Protein AF-A0A1G2ICY7-F1 (afdb_monomer)

Radius of gyration: 29.21 Å; Cα contacts (8 Å, |Δi|>4): 28; chains: 1; bounding box: 68×28×87 Å

Solvent-accessible surface area (backbone atoms only — not comparable to full-atom values): 7671 Å² total; per-residue (Å²): 134,88,83,91,77,78,88,62,64,62,64,58,53,51,50,51,52,49,52,55,50,49,52,52,51,52,51,52,50,53,52,52,52,52,54,49,53,53,53,48,52,52,47,52,53,54,50,51,55,49,49,55,52,46,50,56,51,50,73,74,30,66,38,60,64,58,61,48,39,56,77,75,41,50,67,61,44,66,75,39,42,73,61,49,54,50,52,48,60,70,38,45,59,67,68,54,56,52,50,50,54,51,51,52,53,50,49,54,53,51,52,55,50,52,52,52,51,51,55,51,51,51,52,52,51,53,53,54,52,56,54,54,66,73,74,111

Structure (mmCIF, N/CA/C/O backbone):
data_AF-A0A1G2ICY7-F1
#
_entry.id   AF-A0A1G2ICY7-F1
#
loop_
_atom_site.group_PDB
_atom_site.id
_atom_site.type_symbol
_atom_site.label_atom_id
_atom_site.label_alt_id
_atom_site.label_comp_id
_atom_site.label_asym_id
_atom_site.label_entity_id
_atom_site.label_seq_id
_atom_site.pdbx_PDB_ins_code
_atom_site.Cartn_x
_atom_site.Cartn_y
_atom_site.Cartn_z
_atom_site.occupancy
_atom_site.B_iso_or_equiv
_atom_site.auth_seq_id
_atom_site.auth_comp_id
_atom_site.auth_asym_id
_atom_site.auth_atom_id
_atom_site.pdbx_PDB_model_num
ATOM 1 N N . MET A 1 1 ? -48.882 -17.178 51.001 1.00 40.22 1 MET A N 1
ATOM 2 C CA . MET A 1 1 ? -47.600 -17.906 51.034 1.00 40.22 1 MET A CA 1
ATOM 3 C C . MET A 1 1 ? -46.758 -17.343 49.916 1.00 40.22 1 MET A C 1
ATOM 5 O O . MET A 1 1 ? -47.029 -17.622 48.754 1.00 40.22 1 MET A O 1
ATOM 9 N N . ASP A 1 2 ? -45.852 -16.450 50.304 1.00 59.84 2 ASP A N 1
ATOM 10 C CA . ASP A 1 2 ? -44.842 -15.846 49.446 1.00 59.84 2 ASP A CA 1
ATOM 11 C C . ASP A 1 2 ? -43.977 -16.912 48.783 1.00 59.84 2 ASP A C 1
ATOM 13 O O . ASP A 1 2 ? -43.574 -17.882 49.422 1.00 59.84 2 ASP A O 1
ATOM 17 N N . ASN A 1 3 ? -43.658 -16.689 47.513 1.00 46.66 3 ASN A N 1
ATOM 18 C CA . ASN A 1 3 ? -42.459 -17.232 46.886 1.00 46.66 3 ASN A CA 1
ATOM 19 C C . ASN A 1 3 ? -41.980 -16.241 45.817 1.00 46.66 3 ASN A C 1
ATOM 21 O O . ASN A 1 3 ? -41.939 -16.529 44.621 1.00 46.66 3 ASN A O 1
ATOM 25 N N . ASP A 1 4 ? -41.638 -15.038 46.276 1.00 50.41 4 ASP A N 1
ATOM 26 C CA . ASP A 1 4 ? -40.945 -14.020 45.491 1.00 50.41 4 ASP A CA 1
ATOM 27 C C . ASP A 1 4 ? -39.427 -14.277 45.526 1.00 50.41 4 ASP A C 1
ATOM 29 O O . ASP A 1 4 ? -38.672 -13.650 46.266 1.00 50.41 4 ASP A O 1
ATOM 33 N N . TYR A 1 5 ? -38.976 -15.281 44.767 1.00 48.19 5 TYR A N 1
ATOM 34 C CA . TYR A 1 5 ? -37.550 -15.640 44.664 1.00 48.19 5 TYR A CA 1
ATOM 35 C C . TYR A 1 5 ? -36.978 -15.557 43.238 1.00 48.19 5 TYR A C 1
ATOM 37 O O . TYR A 1 5 ? -35.863 -16.020 42.998 1.00 48.19 5 TYR A O 1
ATOM 45 N N . SER A 1 6 ? -37.686 -14.981 42.259 1.00 51.34 6 SER A N 1
ATOM 46 C CA . SER A 1 6 ? -37.253 -15.075 40.847 1.00 51.34 6 SER A CA 1
ATOM 47 C C . SER A 1 6 ? -36.639 -13.809 40.235 1.00 51.34 6 SER A C 1
ATOM 49 O O . SER A 1 6 ? -35.965 -13.906 39.208 1.00 51.34 6 SER A O 1
ATOM 51 N N . LEU A 1 7 ? -36.743 -12.643 40.880 1.00 50.88 7 LEU A N 1
ATOM 52 C CA . LEU A 1 7 ? -36.129 -11.387 40.419 1.00 50.88 7 LEU A CA 1
ATOM 53 C C . LEU A 1 7 ? -34.642 -11.292 40.804 1.00 50.88 7 LEU A C 1
ATOM 55 O O . LEU A 1 7 ? -34.163 -10.304 41.354 1.00 50.88 7 LEU A O 1
ATOM 59 N N . TYR A 1 8 ? -33.866 -12.337 40.513 1.00 52.59 8 TYR A N 1
ATOM 60 C CA . TYR A 1 8 ? -32.419 -12.250 40.668 1.00 52.59 8 TYR A CA 1
ATOM 61 C C . TYR A 1 8 ? -31.841 -11.233 39.661 1.00 52.59 8 TYR A C 1
ATOM 63 O O . TYR A 1 8 ? -32.147 -11.312 38.468 1.00 52.59 8 TYR A O 1
ATOM 71 N N . PRO A 1 9 ? -30.901 -10.360 40.078 1.00 58.91 9 PRO A N 1
ATOM 72 C CA . PRO A 1 9 ? -30.219 -9.341 39.259 1.00 58.91 9 PRO A CA 1
ATOM 73 C C . PRO A 1 9 ? -29.351 -9.904 38.115 1.00 58.91 9 PRO A C 1
ATOM 75 O O . PRO A 1 9 ? -28.563 -9.179 37.503 1.00 58.91 9 PRO A O 1
ATOM 78 N N . LYS A 1 10 ? -29.488 -11.196 37.790 1.00 56.19 10 LYS A N 1
ATOM 79 C CA . LYS A 1 10 ? -28.769 -11.894 36.718 1.00 56.19 10 LYS A CA 1
ATOM 80 C C . LYS A 1 10 ? -28.887 -11.170 35.380 1.00 56.19 10 LYS A C 1
ATOM 82 O O . LYS A 1 10 ? -27.911 -11.146 34.636 1.00 56.19 10 LYS A O 1
ATOM 87 N N . ASP A 1 11 ? -30.025 -10.538 35.089 1.00 65.94 11 ASP A N 1
ATOM 88 C CA . ASP A 1 11 ? -30.204 -9.811 33.829 1.00 65.94 11 ASP A CA 1
ATOM 89 C C . ASP A 1 11 ? -29.494 -8.442 33.804 1.00 65.94 11 ASP A C 1
ATOM 91 O O . ASP A 1 11 ? -28.969 -8.032 32.766 1.00 65.94 11 ASP A O 1
ATOM 95 N N . LEU A 1 12 ? -29.369 -7.777 34.961 1.00 67.38 12 LEU A N 1
ATOM 96 C CA . LEU A 1 12 ? -28.576 -6.552 35.128 1.00 67.38 12 LEU A CA 1
ATOM 97 C C . LEU A 1 12 ? -27.083 -6.839 34.939 1.00 67.38 12 LEU A C 1
ATOM 99 O O . LEU A 1 12 ? -26.432 -6.187 34.122 1.00 67.38 12 LEU A O 1
ATOM 103 N N . PHE A 1 13 ? -26.556 -7.869 35.608 1.00 70.88 13 PHE A N 1
ATOM 104 C CA . PHE A 1 13 ? -25.165 -8.299 35.425 1.00 70.88 13 PHE A CA 1
ATOM 105 C C . PHE A 1 13 ? -24.888 -8.765 33.985 1.00 70.88 13 PHE A C 1
ATOM 107 O O . PHE A 1 13 ? -23.843 -8.435 33.424 1.00 70.88 13 PHE A O 1
ATOM 114 N N . SER A 1 14 ? -25.846 -9.445 33.339 1.00 71.31 14 SER A N 1
ATOM 115 C CA . SER A 1 14 ? -25.787 -9.816 31.913 1.00 71.31 14 SER A CA 1
ATOM 116 C C . SER A 1 14 ? -25.684 -8.592 30.993 1.00 71.31 14 SER A C 1
ATOM 118 O O . SER A 1 14 ? -24.861 -8.578 30.072 1.00 71.31 14 SER A O 1
ATOM 120 N N . ARG A 1 15 ? -26.480 -7.540 31.234 1.00 73.44 15 ARG A N 1
ATOM 121 C CA . ARG A 1 15 ? -26.431 -6.296 30.443 1.00 73.44 15 ARG A CA 1
ATOM 122 C C . ARG A 1 15 ? -25.137 -5.525 30.662 1.00 73.44 15 ARG A C 1
ATOM 124 O O . ARG A 1 15 ? -24.542 -5.071 29.685 1.00 73.44 15 ARG A O 1
ATOM 131 N N . ILE A 1 16 ? -24.693 -5.407 31.913 1.00 75.94 16 ILE A N 1
ATOM 132 C CA . ILE A 1 16 ? -23.450 -4.717 32.279 1.00 75.94 16 ILE A CA 1
ATOM 133 C C . ILE A 1 16 ? -22.252 -5.442 31.652 1.00 75.94 16 ILE A C 1
ATOM 135 O O . ILE A 1 16 ? -21.465 -4.816 30.944 1.00 75.94 16 ILE A O 1
ATOM 139 N N . GLY A 1 17 ? -22.169 -6.769 31.795 1.00 74.81 17 GLY A N 1
ATOM 140 C CA . GLY A 1 17 ? -21.114 -7.584 31.186 1.00 74.81 17 GLY A CA 1
ATOM 141 C C . GLY A 1 17 ? -21.076 -7.485 29.657 1.00 74.81 17 GLY A C 1
ATOM 142 O O . GLY A 1 17 ? -19.998 -7.372 29.076 1.00 74.81 17 GLY A O 1
ATOM 143 N N . LYS A 1 18 ? -22.240 -7.441 28.991 1.00 76.25 18 LYS A N 1
ATOM 144 C CA . LYS A 1 18 ? -22.315 -7.238 27.533 1.00 76.25 18 LYS A CA 1
ATOM 145 C C . LYS A 1 18 ? -21.857 -5.843 27.102 1.00 76.25 18 LYS A C 1
ATOM 147 O O . LYS A 1 18 ? -21.149 -5.743 26.105 1.00 76.25 18 LYS A O 1
ATOM 152 N N . ARG A 1 19 ? -22.223 -4.779 27.830 1.00 73.50 19 ARG A N 1
ATOM 153 C CA . ARG A 1 19 ? -21.735 -3.415 27.541 1.00 73.50 19 ARG A CA 1
ATOM 154 C C . ARG A 1 19 ? -20.221 -3.306 27.719 1.00 73.50 19 ARG A C 1
ATOM 156 O O . ARG A 1 19 ? -19.548 -2.830 26.813 1.00 73.50 19 ARG A O 1
ATOM 163 N N . LEU A 1 20 ? -19.684 -3.845 28.814 1.00 76.81 20 LEU A N 1
ATOM 164 C CA . LEU A 1 20 ? -18.238 -3.916 29.063 1.00 76.81 20 LEU A CA 1
ATOM 165 C C . LEU A 1 20 ? -17.495 -4.714 27.981 1.00 76.81 20 LEU A C 1
ATOM 167 O O . LEU A 1 20 ? -16.391 -4.342 27.588 1.00 76.81 20 LEU A O 1
ATOM 171 N N . GLY A 1 21 ? -18.090 -5.801 27.481 1.00 78.38 21 GLY A N 1
ATOM 172 C CA . GLY A 1 21 ? -17.545 -6.566 26.357 1.00 78.38 21 GLY A CA 1
ATOM 173 C C . GLY A 1 21 ? -17.470 -5.745 25.067 1.00 78.38 21 GLY A C 1
ATOM 174 O O . GLY A 1 21 ? -16.423 -5.714 24.423 1.00 78.38 21 GLY A O 1
ATOM 175 N N . LEU A 1 22 ? -18.543 -5.021 24.730 1.00 76.50 22 LEU A N 1
ATOM 176 C CA . LEU A 1 22 ? -18.597 -4.157 23.544 1.00 76.50 22 LEU A CA 1
ATOM 177 C C . LEU A 1 22 ? -17.609 -2.987 23.625 1.00 76.50 22 LEU A C 1
ATOM 179 O O . LEU A 1 22 ? -16.955 -2.670 22.634 1.00 76.50 22 LEU A O 1
ATOM 183 N N . GLU A 1 23 ? -17.459 -2.365 24.795 1.00 78.19 23 GLU A N 1
ATOM 184 C CA . GLU A 1 23 ? -16.483 -1.291 25.009 1.00 78.19 23 GLU A CA 1
ATOM 185 C C . GLU A 1 23 ? -15.043 -1.786 24.840 1.00 78.19 23 GLU A C 1
ATOM 187 O O . GLU A 1 23 ? -14.228 -1.117 24.198 1.00 78.19 23 GLU A O 1
ATOM 192 N N . LYS A 1 24 ? -14.734 -2.990 25.343 1.00 80.81 24 LYS A N 1
ATOM 193 C CA . LYS A 1 24 ? -13.431 -3.633 25.126 1.00 80.81 24 LYS A CA 1
ATOM 194 C C . LYS A 1 24 ? -13.182 -3.923 23.647 1.00 80.81 24 LYS A C 1
ATOM 196 O O . LYS A 1 24 ? -12.091 -3.635 23.156 1.00 80.81 24 LYS A O 1
ATOM 201 N N . GLU A 1 25 ? -14.169 -4.448 22.921 1.00 77.69 25 GLU A N 1
ATOM 202 C CA . GLU A 1 25 ? -14.027 -4.686 21.480 1.00 77.69 25 GLU A CA 1
ATOM 203 C C . GLU A 1 25 ? -13.832 -3.385 20.694 1.00 77.69 25 GLU A C 1
ATOM 205 O O . GLU A 1 25 ? -12.930 -3.308 19.860 1.00 77.69 25 GLU A O 1
ATOM 210 N N . LEU A 1 26 ? -14.598 -2.337 21.003 1.00 77.88 26 LEU A N 1
ATOM 211 C CA . LEU A 1 26 ? -14.438 -1.008 20.405 1.00 77.88 26 LEU A CA 1
ATOM 212 C C . LEU A 1 26 ? -13.051 -0.418 20.677 1.00 77.88 26 LEU A C 1
ATOM 214 O O . LEU A 1 26 ? -12.426 0.131 19.767 1.00 77.88 26 LEU A O 1
ATOM 218 N N . ALA A 1 27 ? -12.536 -0.560 21.901 1.00 82.12 27 ALA A N 1
ATOM 219 C CA . ALA A 1 27 ? -11.195 -0.107 22.254 1.00 82.12 27 ALA A CA 1
ATOM 220 C C . ALA A 1 27 ? -10.112 -0.852 21.456 1.00 82.12 27 ALA A C 1
ATOM 222 O O . ALA A 1 27 ? -9.174 -0.227 20.949 1.00 82.12 27 ALA A O 1
ATOM 223 N N . LEU A 1 28 ? -10.260 -2.170 21.281 1.00 79.81 28 LEU A N 1
ATOM 224 C CA . LEU A 1 28 ? -9.351 -2.968 20.459 1.00 79.81 28 LEU A CA 1
ATOM 225 C C . LEU A 1 28 ? -9.403 -2.551 18.988 1.00 79.81 28 LEU A C 1
ATOM 227 O O . LEU A 1 28 ? -8.345 -2.366 18.386 1.00 79.81 28 LEU A O 1
ATOM 231 N N . ILE A 1 29 ? -10.593 -2.350 18.417 1.00 79.94 29 ILE A N 1
ATOM 232 C CA . ILE A 1 29 ? -10.753 -1.884 17.030 1.00 79.94 29 ILE A CA 1
ATOM 233 C C . ILE A 1 29 ? -10.083 -0.517 16.859 1.00 79.94 29 ILE A C 1
ATOM 235 O O . ILE A 1 29 ? -9.267 -0.337 15.957 1.00 79.94 29 ILE A O 1
ATOM 239 N N . LYS A 1 30 ? -10.338 0.428 17.772 1.00 80.81 30 LYS A N 1
ATOM 240 C CA . LYS A 1 30 ? -9.750 1.775 17.732 1.00 80.81 30 LYS A CA 1
ATOM 241 C C . LYS A 1 30 ? -8.221 1.742 17.800 1.00 80.81 30 LYS A C 1
ATOM 243 O O . LYS A 1 30 ? -7.562 2.504 17.093 1.00 80.81 30 LYS A O 1
ATOM 248 N N . LYS A 1 31 ? -7.646 0.845 18.611 1.00 84.00 31 LYS A N 1
ATOM 249 C CA . LYS A 1 31 ? -6.192 0.639 18.690 1.00 84.00 31 LYS A CA 1
ATOM 250 C C . LYS A 1 31 ? -5.618 0.117 17.369 1.00 84.00 31 LYS A C 1
ATOM 252 O O . LYS A 1 31 ? -4.614 0.652 16.908 1.00 84.00 31 LYS A O 1
ATOM 257 N N . HIS A 1 32 ? -6.261 -0.876 16.753 1.00 82.12 32 HIS A N 1
ATOM 258 C CA . HIS A 1 32 ? -5.818 -1.435 15.471 1.00 82.12 32 HIS A CA 1
ATOM 259 C C . HIS A 1 32 ? -5.909 -0.405 14.342 1.00 82.12 32 HIS A C 1
ATOM 261 O O . HIS A 1 32 ? -4.959 -0.253 13.581 1.00 82.12 32 HIS A O 1
ATOM 267 N N . VAL A 1 33 ? -7.005 0.356 14.277 1.00 82.69 33 VAL A N 1
ATOM 268 C CA . VAL A 1 33 ? -7.171 1.435 13.293 1.00 82.69 33 VAL A CA 1
ATOM 269 C C . VAL A 1 33 ? -6.097 2.508 13.474 1.00 82.69 33 VAL A C 1
ATOM 271 O O . VAL A 1 33 ? -5.483 2.923 12.498 1.00 82.69 33 VAL A O 1
ATOM 274 N N . ARG A 1 34 ? -5.801 2.924 14.715 1.00 84.62 34 ARG A N 1
ATOM 275 C CA . ARG A 1 34 ? -4.738 3.908 14.976 1.00 84.62 34 ARG A CA 1
ATOM 276 C C . ARG A 1 34 ? -3.365 3.398 14.533 1.00 84.62 34 ARG A C 1
ATOM 278 O O . ARG A 1 34 ? -2.640 4.142 13.884 1.00 84.62 34 ARG A O 1
ATOM 285 N N . PHE A 1 35 ? -3.019 2.155 14.867 1.00 83.75 35 PHE A N 1
ATOM 286 C CA . PHE A 1 35 ? -1.764 1.541 14.424 1.00 83.75 35 PHE A CA 1
ATOM 287 C C . PHE A 1 35 ? -1.661 1.524 12.894 1.00 83.75 35 PHE A C 1
ATOM 289 O O . PHE A 1 35 ? -0.637 1.899 12.333 1.00 83.75 35 PHE A O 1
ATOM 296 N N . PHE A 1 36 ? -2.751 1.163 12.223 1.00 82.12 36 PHE A N 1
ATOM 297 C CA . PHE A 1 36 ? -2.801 1.110 10.771 1.00 82.12 36 PHE A CA 1
ATOM 298 C C . PHE A 1 36 ? -2.669 2.486 10.107 1.00 82.12 36 PHE A C 1
ATOM 300 O O . PHE A 1 36 ? -1.955 2.613 9.121 1.00 82.12 36 PHE A O 1
ATOM 307 N N . ILE A 1 37 ? -3.285 3.531 10.669 1.00 86.75 37 ILE A N 1
ATOM 308 C CA . ILE A 1 37 ? -3.123 4.913 10.183 1.00 86.75 37 ILE A CA 1
ATOM 309 C C . ILE A 1 37 ? -1.657 5.356 10.271 1.00 86.75 37 ILE A C 1
ATOM 311 O O . ILE A 1 37 ? -1.144 5.975 9.342 1.00 86.75 37 ILE A O 1
ATOM 315 N N . VAL A 1 38 ? -0.969 5.022 11.366 1.00 89.50 38 VAL A N 1
ATOM 316 C CA . VAL A 1 38 ? 0.464 5.318 11.511 1.00 89.50 38 VAL A CA 1
ATOM 317 C C . VAL A 1 38 ? 1.275 4.563 10.458 1.00 89.50 38 VAL A C 1
ATOM 319 O O . VAL A 1 38 ? 2.117 5.164 9.796 1.00 89.50 38 VAL A O 1
ATOM 322 N N . LEU A 1 39 ? 0.988 3.275 10.252 1.00 86.12 39 LEU A N 1
ATOM 323 C CA . LEU A 1 39 ? 1.652 2.460 9.234 1.00 86.12 39 LEU A CA 1
ATOM 324 C C . LEU A 1 39 ? 1.437 3.021 7.817 1.00 86.12 39 LEU A C 1
ATOM 326 O O . LEU A 1 39 ? 2.368 3.050 7.018 1.00 86.12 39 LEU A O 1
ATOM 330 N N . LEU A 1 40 ? 0.228 3.510 7.526 1.00 86.12 40 LEU A N 1
ATOM 331 C CA . LEU A 1 40 ? -0.117 4.150 6.259 1.00 86.12 40 LEU A CA 1
ATOM 332 C C . LEU A 1 40 ? 0.676 5.440 6.041 1.00 86.12 40 LEU A C 1
ATOM 334 O O . LEU A 1 40 ? 1.221 5.642 4.962 1.00 86.12 40 LEU A O 1
ATOM 338 N N . LEU A 1 41 ? 0.769 6.301 7.056 1.00 90.62 41 LEU A N 1
ATOM 339 C CA . LEU A 1 41 ? 1.556 7.532 6.969 1.00 90.62 41 LEU A CA 1
ATOM 340 C C . LEU A 1 41 ? 3.027 7.234 6.689 1.00 90.62 41 LEU A C 1
ATOM 342 O O . LEU A 1 41 ? 3.616 7.838 5.797 1.00 90.62 41 LEU A O 1
ATOM 346 N N . VAL A 1 42 ? 3.599 6.267 7.410 1.00 88.9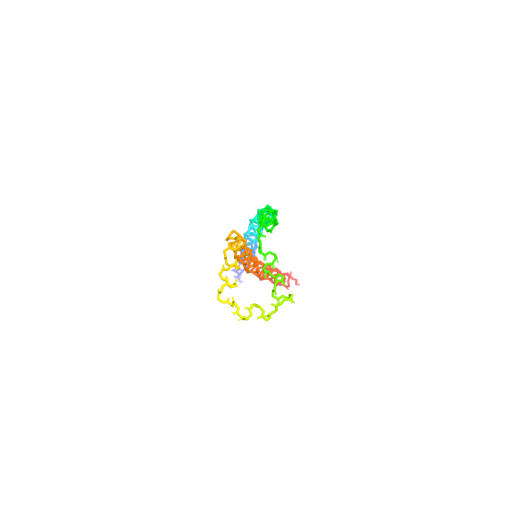4 42 VAL A N 1
ATOM 347 C CA . VAL A 1 42 ? 4.973 5.809 7.182 1.00 88.94 42 VAL A CA 1
ATOM 348 C C . VAL A 1 42 ? 5.131 5.310 5.746 1.00 88.94 42 VAL A C 1
ATOM 350 O O . VAL A 1 42 ? 6.050 5.737 5.053 1.00 88.94 42 VAL A O 1
ATOM 353 N N . PHE A 1 43 ? 4.204 4.483 5.259 1.00 86.69 43 PHE A N 1
ATOM 354 C CA . PHE A 1 43 ? 4.231 4.001 3.880 1.00 86.69 43 PHE A CA 1
ATOM 355 C C . PHE A 1 43 ? 4.167 5.137 2.853 1.00 86.69 43 PHE A C 1
ATOM 357 O O . PHE A 1 43 ? 4.957 5.138 1.917 1.00 86.69 43 PHE A O 1
ATOM 364 N N . ILE A 1 44 ? 3.286 6.125 3.028 1.00 87.81 44 ILE A N 1
ATOM 365 C CA . ILE A 1 44 ? 3.164 7.269 2.110 1.00 87.81 44 ILE A CA 1
ATOM 366 C C . ILE A 1 44 ? 4.473 8.063 2.058 1.00 87.81 44 ILE A C 1
ATOM 368 O O . ILE A 1 44 ? 4.935 8.426 0.974 1.00 87.81 44 ILE A O 1
ATOM 372 N N . ILE A 1 45 ? 5.095 8.300 3.216 1.00 88.38 45 ILE A N 1
ATOM 373 C CA . ILE A 1 45 ? 6.373 9.011 3.299 1.00 88.38 45 ILE A CA 1
ATOM 374 C C . ILE A 1 45 ? 7.449 8.222 2.548 1.00 88.38 45 ILE A C 1
ATOM 376 O O . ILE A 1 45 ? 8.056 8.758 1.621 1.00 88.38 45 ILE A O 1
ATOM 380 N N . LEU A 1 46 ? 7.646 6.941 2.882 1.00 85.25 46 LEU A N 1
ATOM 381 C CA . LEU A 1 46 ? 8.640 6.103 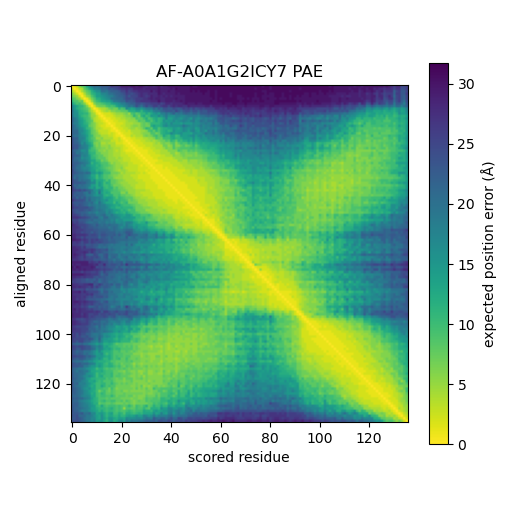2.204 1.00 85.25 46 LEU A CA 1
ATOM 382 C C . LEU A 1 46 ? 8.362 5.980 0.703 1.00 85.25 46 LEU A C 1
ATOM 384 O O . LEU A 1 46 ? 9.292 6.053 -0.093 1.00 85.25 46 LEU A O 1
ATOM 388 N N . SER A 1 47 ? 7.097 5.843 0.305 1.00 82.94 47 SER A N 1
ATOM 389 C CA . SER A 1 47 ? 6.696 5.749 -1.098 1.00 82.94 47 SER A CA 1
ATOM 390 C C . SER A 1 47 ? 7.017 7.026 -1.867 1.00 82.94 47 SER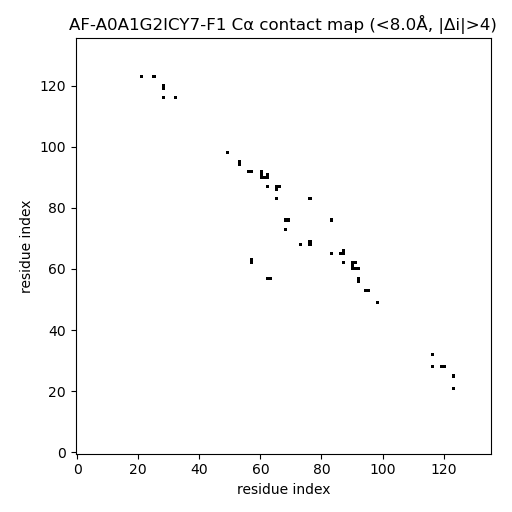 A C 1
ATOM 392 O O . SER A 1 47 ? 7.387 6.948 -3.034 1.00 82.94 47 SER A O 1
ATOM 394 N N . THR A 1 48 ? 6.899 8.194 -1.233 1.00 83.69 48 THR A N 1
ATOM 395 C CA . THR A 1 48 ? 7.250 9.475 -1.863 1.00 83.69 48 THR A CA 1
ATOM 396 C C . THR A 1 48 ? 8.752 9.548 -2.129 1.00 83.69 48 THR A C 1
ATOM 398 O O . THR A 1 48 ? 9.166 9.859 -3.243 1.00 83.69 48 THR A O 1
ATOM 401 N N . PHE A 1 49 ? 9.577 9.190 -1.140 1.00 82.94 49 PHE A N 1
ATOM 402 C CA . PHE A 1 49 ? 11.032 9.133 -1.311 1.00 82.94 49 PHE A CA 1
ATOM 403 C C . PHE A 1 49 ? 11.453 8.093 -2.350 1.00 82.94 49 PHE A C 1
ATOM 405 O O . PHE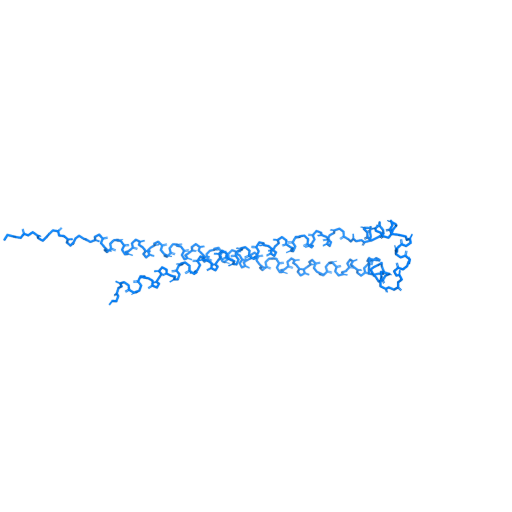 A 1 49 ? 12.303 8.377 -3.192 1.00 82.94 49 PHE A O 1
ATOM 412 N N . ALA A 1 50 ? 10.824 6.917 -2.332 1.00 81.62 50 ALA A N 1
ATOM 413 C CA . ALA A 1 50 ? 11.054 5.887 -3.333 1.00 81.62 50 ALA A CA 1
ATOM 414 C C . ALA A 1 50 ? 10.710 6.395 -4.737 1.00 81.62 50 ALA A C 1
ATOM 416 O O . ALA A 1 50 ? 11.492 6.190 -5.653 1.00 81.62 50 ALA A O 1
ATOM 417 N N . PHE A 1 51 ? 9.598 7.113 -4.915 1.00 80.25 51 PHE A N 1
ATOM 418 C CA . PHE A 1 51 ? 9.213 7.660 -6.217 1.00 80.25 51 PHE A CA 1
ATOM 419 C C . PHE A 1 51 ? 10.219 8.690 -6.746 1.00 80.25 51 PHE A C 1
ATOM 421 O O . PHE A 1 51 ? 10.571 8.657 -7.922 1.00 80.25 51 PHE A O 1
ATOM 428 N N . ILE A 1 52 ? 10.721 9.571 -5.875 1.00 82.19 52 ILE A N 1
ATOM 429 C CA . ILE A 1 52 ? 11.759 10.546 -6.240 1.00 82.19 52 ILE A CA 1
ATOM 430 C C . ILE A 1 52 ? 13.039 9.823 -6.682 1.00 82.19 52 ILE A C 1
ATOM 432 O O . ILE A 1 52 ? 13.578 10.146 -7.737 1.00 82.19 52 ILE A O 1
ATOM 436 N N . GLY A 1 53 ? 13.486 8.820 -5.920 1.00 76.88 53 GLY A N 1
ATOM 437 C CA . GLY A 1 53 ? 14.674 8.033 -6.266 1.00 76.88 53 GLY A CA 1
ATOM 438 C C . GLY A 1 53 ? 14.493 7.191 -7.531 1.00 76.88 53 GLY A C 1
ATOM 439 O O . GLY A 1 53 ? 15.395 7.089 -8.352 1.00 76.88 53 GLY A O 1
ATOM 440 N N . VAL A 1 54 ? 13.306 6.622 -7.741 1.00 75.81 54 VAL A N 1
ATOM 441 C CA . VAL A 1 54 ? 12.980 5.882 -8.966 1.00 75.81 54 VAL A CA 1
ATOM 442 C C . VAL A 1 54 ? 13.018 6.811 -10.173 1.00 75.81 54 VAL A C 1
ATOM 444 O O . VAL A 1 54 ? 13.585 6.438 -11.193 1.00 75.81 54 VAL A O 1
ATOM 447 N N . LYS A 1 55 ? 12.477 8.029 -10.059 1.00 75.81 55 LYS A N 1
ATOM 448 C CA . LYS A 1 55 ? 12.524 9.017 -11.139 1.00 75.81 55 LYS A CA 1
ATOM 449 C C . LYS A 1 55 ? 13.963 9.394 -11.501 1.00 75.81 55 LYS A C 1
ATOM 451 O O . LYS A 1 55 ? 14.288 9.373 -12.681 1.00 75.81 55 LYS A O 1
ATOM 456 N N . SER A 1 56 ? 14.815 9.694 -10.517 1.00 75.62 56 SER A N 1
ATOM 457 C CA . SER A 1 56 ? 16.211 10.063 -10.795 1.00 75.62 56 SER A CA 1
ATOM 458 C C . SER A 1 56 ? 16.980 8.925 -11.464 1.00 75.62 56 SER A C 1
ATOM 460 O O . SER A 1 56 ? 17.711 9.153 -12.417 1.00 75.62 56 SER A O 1
ATOM 462 N N . VAL A 1 57 ? 16.762 7.686 -11.016 1.00 72.75 57 VAL A N 1
ATOM 463 C CA . VAL A 1 57 ? 17.429 6.513 -11.595 1.00 72.75 57 VAL A CA 1
ATOM 464 C C . VAL A 1 57 ? 16.875 6.173 -12.984 1.00 72.75 57 VAL A C 1
ATOM 466 O O . VAL A 1 57 ? 17.628 5.749 -13.849 1.00 72.75 57 VAL A O 1
ATOM 469 N N . LEU A 1 58 ? 15.578 6.378 -13.231 1.00 72.12 58 LEU A N 1
ATOM 470 C CA . LEU A 1 58 ? 14.976 6.181 -14.555 1.00 72.12 58 LEU A CA 1
ATOM 471 C C . LEU A 1 58 ? 15.468 7.208 -15.578 1.00 72.12 58 LEU A C 1
ATOM 473 O O . LEU A 1 58 ? 15.634 6.844 -16.737 1.00 72.12 58 LEU A O 1
ATOM 477 N N . GLU A 1 59 ? 15.691 8.458 -15.161 1.00 72.69 59 GLU A N 1
ATOM 478 C CA . GLU A 1 59 ? 16.269 9.511 -16.009 1.00 72.69 59 GLU A CA 1
ATOM 479 C C . GLU A 1 59 ? 17.745 9.241 -16.347 1.00 72.69 59 GLU A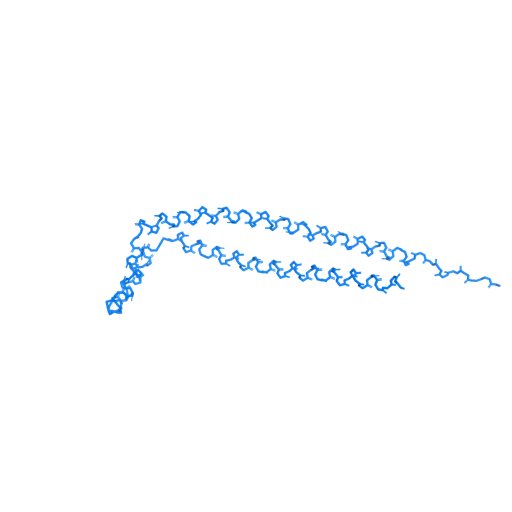 C 1
ATOM 481 O O . GLU A 1 59 ? 18.183 9.581 -17.442 1.00 72.69 59 GLU A O 1
ATOM 486 N N . GLU A 1 60 ? 18.496 8.601 -15.445 1.00 72.88 60 GLU A N 1
ATOM 487 C CA . GLU A 1 60 ? 19.878 8.166 -15.698 1.00 72.88 60 GLU A CA 1
ATOM 488 C C . GLU A 1 60 ? 19.975 6.826 -16.451 1.00 72.88 60 GLU A C 1
ATOM 490 O O . GLU A 1 60 ? 21.009 6.538 -17.050 1.00 72.88 60 GLU A O 1
ATOM 495 N N . SER A 1 61 ? 18.928 5.995 -16.430 1.00 69.94 61 SER A N 1
ATOM 496 C CA . SER A 1 61 ? 18.937 4.677 -17.076 1.00 69.94 61 SER A CA 1
ATOM 497 C C . SER A 1 61 ? 18.512 4.727 -18.547 1.00 69.94 61 SER A C 1
ATOM 499 O O . SER A 1 61 ? 17.520 5.366 -18.900 1.00 69.94 61 SER A O 1
ATOM 501 N N . ASP A 1 62 ? 19.140 3.900 -19.386 1.00 75.19 62 ASP A N 1
ATOM 502 C CA . ASP A 1 62 ? 18.736 3.684 -20.787 1.00 75.19 62 ASP A CA 1
ATOM 503 C C . ASP A 1 62 ? 17.416 2.891 -20.944 1.00 75.19 62 ASP A C 1
ATOM 505 O O . ASP A 1 62 ? 17.010 2.534 -22.052 1.00 75.19 62 ASP A O 1
ATOM 509 N N . PHE A 1 63 ? 16.699 2.625 -19.848 1.00 76.31 63 PHE A N 1
ATOM 510 C CA . PHE A 1 63 ? 15.474 1.823 -19.831 1.00 76.31 63 PHE A CA 1
ATOM 511 C C . PHE A 1 63 ? 14.339 2.427 -20.678 1.00 76.31 63 PHE A C 1
ATOM 513 O O . PHE A 1 63 ? 13.661 1.717 -21.421 1.00 76.31 63 PHE A O 1
ATOM 520 N N . LEU A 1 64 ? 14.125 3.745 -20.589 1.00 76.31 64 LEU A N 1
ATOM 521 C CA . LEU A 1 64 ? 13.083 4.465 -21.340 1.00 76.31 64 LEU A CA 1
ATOM 522 C C . LEU A 1 64 ? 13.266 4.344 -22.869 1.00 76.31 64 LEU A C 1
ATOM 524 O O . LEU A 1 64 ? 12.294 4.004 -23.554 1.00 76.31 64 LEU A O 1
ATOM 528 N N . PRO A 1 65 ? 14.477 4.560 -23.419 1.00 81.12 65 PRO A N 1
ATOM 529 C CA . PRO A 1 65 ? 14.793 4.257 -24.814 1.00 81.12 65 PRO A CA 1
ATOM 530 C C . PRO A 1 65 ? 14.490 2.811 -25.236 1.00 81.12 65 PRO A C 1
ATOM 532 O O . PRO A 1 65 ? 13.871 2.609 -26.283 1.00 81.12 65 PRO A O 1
ATOM 535 N N . PHE A 1 66 ? 14.851 1.807 -24.425 1.00 79.38 66 PHE A N 1
ATOM 536 C CA . PHE A 1 66 ? 14.545 0.401 -24.729 1.00 79.38 66 PHE A CA 1
ATOM 537 C C . PHE A 1 66 ? 13.041 0.114 -24.734 1.00 79.38 66 PHE A C 1
ATOM 539 O O . PHE A 1 66 ? 12.553 -0.597 -25.612 1.00 79.38 66 PHE A O 1
ATOM 546 N N . LEU A 1 67 ? 12.286 0.708 -23.805 1.00 81.31 67 LEU A N 1
ATOM 547 C CA . LEU A 1 67 ? 10.828 0.584 -23.774 1.00 81.31 67 LEU A CA 1
ATOM 548 C C . LEU A 1 67 ? 10.185 1.211 -25.023 1.00 81.31 67 LEU A C 1
ATOM 550 O O . LEU A 1 67 ? 9.261 0.644 -25.603 1.00 81.31 67 LEU A O 1
ATOM 554 N N . SER A 1 68 ? 10.699 2.364 -25.459 1.00 83.31 68 SER A N 1
ATOM 555 C CA . SER A 1 68 ? 10.246 3.057 -26.670 1.00 83.31 68 SER A CA 1
ATOM 556 C C . SER A 1 68 ? 10.493 2.234 -27.942 1.00 83.31 68 SER A C 1
ATOM 558 O O . SER A 1 68 ? 9.668 2.242 -28.857 1.00 83.31 68 SER A O 1
ATOM 560 N N . LEU A 1 69 ? 11.580 1.453 -27.984 1.00 84.00 69 LEU A N 1
ATOM 561 C CA . LEU A 1 69 ? 11.933 0.600 -29.124 1.00 84.00 69 LEU A CA 1
ATOM 562 C C . LEU A 1 69 ? 10.829 -0.415 -29.471 1.00 84.00 69 LEU A C 1
ATOM 564 O O . LEU A 1 69 ? 10.589 -0.666 -30.649 1.00 84.00 69 LEU A O 1
ATOM 568 N N . ILE A 1 70 ? 10.102 -0.923 -28.467 1.00 84.44 70 ILE A N 1
ATOM 569 C CA . ILE A 1 70 ? 8.956 -1.839 -28.643 1.00 84.44 70 ILE A CA 1
ATOM 570 C C . ILE A 1 70 ? 7.870 -1.219 -29.519 1.00 84.44 70 ILE A C 1
ATOM 572 O O . ILE A 1 70 ? 7.254 -1.906 -30.332 1.00 84.44 70 ILE A O 1
ATOM 576 N N . PHE A 1 71 ? 7.637 0.081 -29.349 1.00 85.62 71 PHE A N 1
ATOM 577 C CA . PHE A 1 71 ? 6.584 0.806 -30.050 1.00 85.62 71 PHE A CA 1
ATOM 578 C C . PHE A 1 71 ? 7.068 1.414 -31.368 1.00 85.62 71 PHE A C 1
ATOM 580 O O . PHE A 1 71 ? 6.274 1.550 -32.294 1.00 85.62 71 PHE A O 1
ATOM 587 N N . SER A 1 72 ? 8.351 1.776 -31.450 1.00 87.31 72 SER A N 1
ATOM 588 C CA . SER A 1 72 ? 8.945 2.410 -32.631 1.00 87.31 72 SER A CA 1
ATOM 589 C C . SER A 1 72 ? 9.307 1.402 -33.726 1.00 87.31 72 SER A C 1
ATOM 591 O O . SER A 1 72 ? 9.004 1.629 -34.895 1.00 87.31 72 SER A O 1
ATOM 593 N N . ASP A 1 73 ? 9.925 0.273 -33.362 1.00 85.44 73 ASP A N 1
ATOM 594 C CA . ASP A 1 73 ? 10.319 -0.775 -34.308 1.00 85.44 73 ASP A CA 1
ATOM 595 C C . ASP A 1 73 ? 10.162 -2.175 -33.684 1.00 85.44 73 ASP A C 1
ATOM 597 O O . ASP A 1 73 ? 11.129 -2.791 -33.215 1.00 85.44 73 ASP A O 1
ATOM 601 N N . PRO A 1 74 ? 8.933 -2.723 -33.691 1.00 84.31 74 PRO A N 1
ATOM 602 C CA . PRO A 1 74 ? 8.685 -4.061 -33.165 1.00 84.31 74 PRO A CA 1
ATOM 603 C C . PRO A 1 74 ? 9.393 -5.155 -33.982 1.00 84.31 74 PRO A C 1
ATOM 605 O O . PRO A 1 74 ? 9.653 -6.237 -33.457 1.00 84.31 74 PRO A O 1
ATOM 608 N N . GLY A 1 75 ? 9.741 -4.895 -35.250 1.00 86.12 75 GLY A N 1
ATOM 609 C CA . GLY A 1 75 ? 10.448 -5.852 -36.103 1.00 86.12 75 GLY A CA 1
ATOM 610 C C . GLY A 1 75 ? 11.870 -6.115 -35.611 1.00 86.12 75 GLY A C 1
ATOM 611 O O . GLY A 1 75 ? 12.302 -7.268 -35.544 1.00 86.12 75 GLY A O 1
ATOM 612 N N . MET A 1 76 ? 12.573 -5.061 -35.192 1.00 82.44 76 MET A N 1
ATOM 613 C CA . MET A 1 76 ? 13.886 -5.174 -34.549 1.00 82.44 76 MET A CA 1
ATOM 614 C C . MET A 1 76 ? 13.826 -5.922 -33.214 1.00 82.44 76 MET A C 1
ATOM 616 O O . MET A 1 76 ? 14.705 -6.734 -32.927 1.00 82.44 76 MET A O 1
ATOM 620 N N . VAL A 1 77 ? 12.769 -5.709 -32.430 1.00 84.62 77 VAL A N 1
ATOM 621 C CA . VAL A 1 77 ? 12.574 -6.372 -31.131 1.00 84.62 77 VAL A CA 1
ATOM 622 C C . VAL A 1 77 ? 12.361 -7.874 -31.292 1.00 84.62 77 VAL A C 1
ATOM 624 O O . VAL A 1 77 ? 12.981 -8.656 -30.581 1.00 84.62 77 VAL A O 1
ATOM 627 N N . VAL A 1 78 ? 11.541 -8.296 -32.259 1.00 86.75 78 VAL A N 1
ATOM 628 C CA . VAL A 1 78 ? 11.332 -9.726 -32.543 1.00 86.75 78 VAL A CA 1
ATOM 629 C C . VAL A 1 78 ? 12.609 -10.370 -33.088 1.00 86.75 78 VAL A C 1
ATOM 631 O O . VAL A 1 78 ? 12.933 -11.501 -32.732 1.00 86.75 78 VAL A O 1
ATOM 634 N N . LYS A 1 79 ? 13.366 -9.648 -33.921 1.00 89.38 79 LYS A N 1
ATOM 635 C CA . LYS A 1 79 ? 14.615 -10.145 -34.512 1.00 89.38 79 LYS A CA 1
ATOM 636 C C . LYS A 1 79 ? 15.732 -10.351 -33.482 1.00 89.38 79 LYS A C 1
ATOM 638 O O . LYS A 1 79 ? 16.536 -11.264 -33.650 1.00 89.38 79 LYS A O 1
ATOM 643 N N . TYR A 1 80 ? 15.783 -9.525 -32.439 1.00 87.69 80 TYR A N 1
ATOM 644 C CA . TYR A 1 80 ? 16.814 -9.563 -31.395 1.00 87.69 80 TYR A CA 1
ATOM 645 C C . TYR A 1 80 ? 16.228 -9.813 -30.002 1.00 87.69 80 TYR A C 1
ATOM 647 O O . TYR A 1 80 ? 16.738 -9.292 -29.012 1.00 87.69 80 TYR A O 1
ATOM 655 N N . TRP A 1 81 ? 15.166 -10.617 -29.920 1.00 86.38 81 TRP A N 1
ATOM 656 C CA . TRP A 1 81 ? 14.388 -10.823 -28.696 1.00 86.38 81 TRP A CA 1
ATOM 657 C C . TRP A 1 81 ? 15.239 -11.244 -27.488 1.00 86.38 81 TRP A C 1
ATOM 659 O O . TRP A 1 81 ? 15.088 -10.684 -26.402 1.00 86.38 81 TRP A O 1
ATOM 669 N N . ASP A 1 82 ? 16.189 -12.160 -27.691 1.00 85.50 82 ASP A N 1
ATOM 670 C CA . ASP A 1 82 ? 17.069 -12.651 -26.624 1.00 85.50 82 ASP A CA 1
ATOM 671 C C . ASP A 1 82 ? 17.963 -11.541 -26.050 1.00 85.50 82 ASP A C 1
ATOM 673 O O . ASP A 1 82 ? 18.050 -11.359 -24.835 1.00 85.50 82 ASP A O 1
ATOM 677 N N . SER A 1 83 ? 18.600 -10.753 -26.922 1.00 84.81 83 SER A N 1
ATOM 678 C CA . SER A 1 83 ? 19.442 -9.624 -26.512 1.00 84.81 83 SER A CA 1
ATOM 679 C C . SER A 1 83 ? 18.612 -8.493 -25.911 1.00 84.81 83 SER A C 1
ATOM 681 O O . SER A 1 83 ? 19.036 -7.860 -24.952 1.00 84.81 83 SER A O 1
ATOM 683 N N . PHE A 1 84 ? 17.410 -8.271 -26.435 1.00 84.12 84 PHE A N 1
ATOM 684 C CA . PHE A 1 84 ? 16.503 -7.230 -25.978 1.00 84.12 84 PHE A CA 1
ATOM 685 C C . PHE A 1 84 ? 16.023 -7.463 -24.540 1.00 84.12 84 PHE A C 1
ATOM 687 O O . PHE A 1 84 ? 16.066 -6.539 -23.728 1.00 84.12 84 PHE A O 1
ATOM 694 N N . ILE A 1 85 ? 15.631 -8.696 -24.191 1.00 82.69 85 ILE A N 1
ATOM 695 C CA . ILE A 1 85 ? 15.261 -9.045 -22.809 1.00 82.69 85 ILE A CA 1
ATOM 696 C C . ILE A 1 85 ? 16.441 -8.829 -21.859 1.00 82.69 85 ILE A C 1
ATOM 698 O O . ILE A 1 85 ? 16.255 -8.273 -20.776 1.00 82.69 85 ILE A O 1
ATOM 702 N N . LEU A 1 86 ? 17.646 -9.251 -22.254 1.00 83.25 86 LEU A N 1
ATOM 703 C CA . LEU A 1 86 ? 18.857 -9.065 -21.453 1.00 83.25 86 LEU A CA 1
ATOM 704 C C . LEU A 1 86 ? 19.157 -7.580 -21.223 1.00 83.25 86 LEU A C 1
ATOM 706 O O . LEU A 1 86 ? 19.335 -7.174 -20.079 1.00 83.25 86 LEU A O 1
ATOM 710 N N . SER A 1 87 ? 19.121 -6.758 -22.273 1.00 81.31 87 SER A N 1
ATOM 711 C CA . SER A 1 87 ? 19.356 -5.314 -22.168 1.00 81.31 87 SER A CA 1
ATOM 712 C C . SER A 1 87 ? 18.285 -4.597 -21.343 1.00 81.31 87 SER A C 1
ATOM 714 O O . SER A 1 87 ? 18.613 -3.712 -20.554 1.00 81.31 87 SER A O 1
ATOM 716 N N . ILE A 1 88 ? 17.012 -4.994 -21.449 1.00 79.88 88 ILE A N 1
ATOM 717 C CA . ILE A 1 88 ? 15.950 -4.497 -20.561 1.00 79.88 88 ILE A CA 1
ATOM 718 C C . ILE A 1 88 ? 16.222 -4.901 -19.115 1.00 79.88 88 ILE A C 1
ATOM 720 O O . ILE A 1 88 ? 16.086 -4.079 -18.215 1.00 79.88 88 ILE A O 1
ATOM 724 N N . SER A 1 89 ? 16.604 -6.154 -18.875 1.00 77.50 89 SER A N 1
ATOM 725 C CA . SER A 1 89 ? 16.864 -6.645 -17.523 1.00 77.50 89 SER A CA 1
ATOM 726 C C . SER A 1 89 ? 18.077 -5.976 -16.880 1.00 77.50 89 SER A C 1
ATOM 728 O O . SER A 1 89 ? 18.087 -5.796 -15.667 1.00 77.50 89 SER A O 1
ATOM 730 N N . GLU A 1 90 ? 19.095 -5.638 -17.668 1.00 77.00 90 GLU A N 1
ATOM 731 C CA . GLU A 1 90 ? 20.316 -4.983 -17.199 1.00 77.00 90 GLU A CA 1
ATOM 732 C C . GLU A 1 90 ? 20.113 -3.476 -16.988 1.00 77.00 90 GLU A C 1
ATOM 734 O O . GLU A 1 90 ? 20.614 -2.911 -16.019 1.00 77.00 90 GLU A O 1
ATOM 739 N N . SER A 1 91 ? 19.317 -2.833 -17.847 1.00 78.06 91 SER A N 1
ATOM 740 C CA . SER A 1 91 ? 18.949 -1.419 -17.695 1.00 78.06 91 SER A CA 1
ATOM 741 C C . SER A 1 91 ? 17.872 -1.182 -16.636 1.00 78.06 91 SER A C 1
ATOM 743 O O . SER A 1 91 ? 17.735 -0.063 -16.141 1.00 78.06 91 SER A O 1
ATOM 745 N N . MET A 1 92 ? 17.105 -2.212 -16.263 1.00 72.06 92 MET A N 1
ATOM 746 C CA . MET A 1 92 ? 16.070 -2.104 -15.244 1.00 72.06 92 MET A CA 1
ATOM 747 C C . MET A 1 92 ? 16.698 -2.010 -13.846 1.00 72.06 92 MET A C 1
ATOM 749 O O . MET A 1 92 ? 17.331 -2.959 -13.376 1.00 72.06 92 MET A O 1
ATOM 753 N N . PRO A 1 93 ? 16.474 -0.914 -13.103 1.00 70.69 93 PRO A N 1
ATOM 754 C CA . PRO A 1 93 ? 17.062 -0.785 -11.782 1.00 70.69 93 PRO A CA 1
ATOM 755 C C . PRO A 1 93 ? 16.370 -1.758 -10.823 1.00 70.69 93 PRO A C 1
ATOM 757 O O . PRO A 1 93 ? 15.169 -1.649 -10.572 1.00 70.69 93 PRO A O 1
ATOM 760 N N . GLY A 1 94 ? 17.118 -2.699 -10.240 1.00 70.88 94 GLY A N 1
ATOM 761 C CA . GLY A 1 94 ? 16.563 -3.724 -9.339 1.00 70.88 94 GLY A CA 1
ATOM 762 C C . GLY A 1 94 ? 15.771 -3.155 -8.148 1.00 70.88 94 GLY A C 1
ATOM 763 O O . GLY A 1 94 ? 14.811 -3.769 -7.677 1.00 70.88 94 GLY A O 1
ATOM 764 N N . PHE A 1 95 ? 16.094 -1.933 -7.714 1.00 68.12 95 PHE A N 1
ATOM 765 C CA . PHE A 1 95 ? 15.346 -1.200 -6.688 1.00 68.12 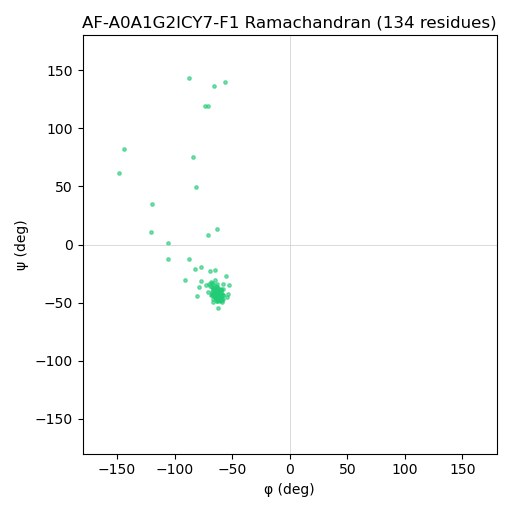95 PHE A CA 1
ATOM 766 C C . PHE A 1 95 ? 13.914 -0.834 -7.116 1.00 68.12 95 PHE A C 1
ATOM 768 O O . PHE A 1 95 ? 13.020 -0.809 -6.270 1.00 68.12 95 PHE A O 1
ATOM 775 N N . VAL A 1 96 ? 13.662 -0.614 -8.412 1.00 72.69 96 VAL A N 1
ATOM 776 C CA . VAL A 1 96 ? 12.316 -0.353 -8.957 1.00 72.69 96 VAL A CA 1
ATOM 777 C C . VAL A 1 96 ? 11.450 -1.603 -8.830 1.00 72.69 96 VAL A C 1
ATOM 779 O O . VAL A 1 96 ? 10.308 -1.524 -8.379 1.00 72.69 96 VAL A O 1
ATOM 782 N N . PHE A 1 97 ? 12.006 -2.773 -9.158 1.00 72.69 97 PHE A N 1
ATOM 783 C CA . PHE A 1 97 ? 11.300 -4.048 -9.031 1.00 72.69 97 PHE A CA 1
ATOM 784 C C . PHE A 1 97 ? 10.956 -4.373 -7.576 1.00 72.69 97 PHE A C 1
ATOM 786 O O . PHE A 1 97 ? 9.820 -4.730 -7.261 1.00 72.69 97 PHE A O 1
ATOM 793 N N . ALA A 1 98 ? 11.919 -4.184 -6.670 1.00 78.56 98 ALA A N 1
ATOM 794 C CA . ALA A 1 98 ? 11.697 -4.350 -5.238 1.00 78.56 98 ALA A CA 1
ATOM 795 C C . ALA A 1 98 ? 10.622 -3.380 -4.715 1.00 78.56 98 ALA A C 1
ATOM 797 O O . ALA A 1 98 ? 9.733 -3.792 -3.968 1.00 78.56 98 ALA A O 1
ATOM 798 N N . GLY A 1 99 ? 10.652 -2.117 -5.156 1.00 78.81 99 GLY A N 1
ATOM 799 C CA . GLY A 1 99 ? 9.628 -1.122 -4.837 1.00 78.81 99 GLY A CA 1
ATOM 800 C C 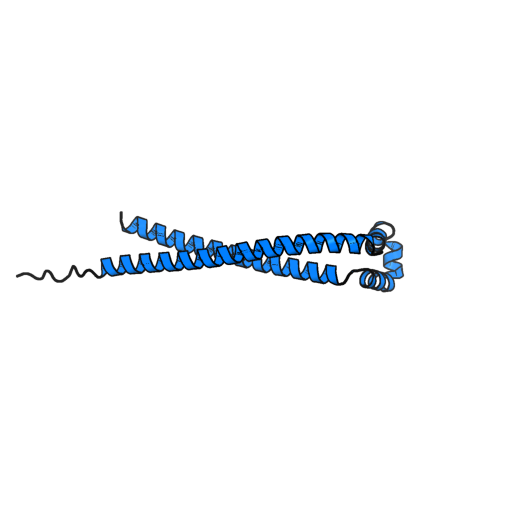. GLY A 1 99 ? 8.237 -1.516 -5.341 1.00 78.81 99 GLY A C 1
ATOM 801 O O . GLY A 1 99 ? 7.257 -1.381 -4.608 1.00 78.81 99 GLY A O 1
ATOM 802 N N . PHE A 1 100 ? 8.145 -2.074 -6.550 1.00 79.00 100 PHE A N 1
ATOM 803 C CA . PHE A 1 100 ? 6.890 -2.567 -7.116 1.00 79.00 100 PHE A CA 1
ATOM 804 C C . PHE A 1 100 ? 6.306 -3.728 -6.300 1.00 79.00 100 PHE A C 1
ATOM 806 O O . PHE A 1 100 ? 5.137 -3.680 -5.914 1.00 79.00 100 PHE A O 1
ATOM 813 N N . ILE A 1 101 ? 7.123 -4.733 -5.962 1.00 84.12 101 ILE A N 1
ATOM 814 C CA . ILE A 1 101 ? 6.695 -5.862 -5.120 1.00 84.12 101 ILE A CA 1
ATOM 815 C C . ILE A 1 101 ? 6.250 -5.369 -3.741 1.00 84.12 101 ILE A C 1
ATOM 817 O O . ILE A 1 101 ? 5.210 -5.795 -3.237 1.00 84.12 101 ILE A O 1
ATOM 821 N N . PHE A 1 102 ? 7.009 -4.454 -3.136 1.00 83.56 102 PHE A N 1
ATOM 822 C CA . PHE A 1 102 ? 6.683 -3.901 -1.825 1.00 83.56 102 PHE A CA 1
ATOM 823 C C . PHE A 1 102 ? 5.358 -3.127 -1.843 1.00 83.56 102 PHE A C 1
ATOM 825 O O . PHE A 1 102 ? 4.522 -3.308 -0.957 1.00 83.56 102 PHE A O 1
ATOM 832 N N . SER A 1 103 ? 5.129 -2.320 -2.882 1.00 83.31 103 SER A N 1
ATOM 833 C CA . SER A 1 103 ? 3.871 -1.597 -3.088 1.00 83.31 103 SER A CA 1
ATOM 834 C C . SER A 1 103 ? 2.686 -2.552 -3.267 1.00 83.31 103 SER A C 1
ATOM 836 O O . SER A 1 103 ? 1.648 -2.387 -2.623 1.00 83.31 103 SER A O 1
ATOM 838 N N . LEU A 1 104 ? 2.856 -3.615 -4.061 1.00 85.81 104 LEU A N 1
ATOM 839 C CA . LEU A 1 104 ? 1.821 -4.625 -4.280 1.00 85.81 104 LEU A CA 1
ATOM 840 C C . LEU A 1 104 ? 1.479 -5.392 -2.992 1.00 85.81 104 LEU A C 1
ATOM 842 O O . LEU A 1 104 ? 0.304 -5.583 -2.669 1.00 85.81 104 LEU A O 1
ATOM 846 N N . ALA A 1 105 ? 2.497 -5.791 -2.227 1.00 86.38 105 ALA A N 1
ATOM 847 C CA . ALA A 1 105 ? 2.321 -6.445 -0.935 1.00 86.38 105 ALA A CA 1
ATOM 848 C C . ALA A 1 105 ? 1.599 -5.531 0.067 1.00 86.38 105 ALA A C 1
ATOM 850 O O . ALA A 1 105 ? 0.679 -5.972 0.762 1.00 86.38 105 ALA A O 1
ATOM 851 N N . PHE A 1 106 ? 1.965 -4.246 0.107 1.00 85.81 106 PHE A N 1
ATOM 852 C CA . PHE A 1 106 ? 1.296 -3.262 0.950 1.00 85.81 106 PHE A CA 1
ATOM 853 C C . PHE A 1 106 ? -0.170 -3.071 0.549 1.00 85.81 106 PHE A C 1
ATOM 855 O O . PHE A 1 106 ? -1.040 -3.050 1.418 1.00 85.81 106 PHE A O 1
ATOM 862 N N . LEU A 1 107 ? -0.470 -3.014 -0.751 1.00 85.88 107 LEU A N 1
ATOM 863 C CA . LEU A 1 107 ? -1.835 -2.903 -1.265 1.00 85.88 107 LEU A CA 1
ATOM 864 C C . LEU A 1 107 ? -2.695 -4.112 -0.868 1.00 85.88 107 LEU A C 1
ATOM 866 O O . LEU A 1 107 ? -3.812 -3.936 -0.380 1.00 85.88 107 LEU A O 1
ATOM 870 N N . MET A 1 108 ? -2.172 -5.336 -0.987 1.00 88.31 108 MET A N 1
ATOM 871 C CA . MET A 1 108 ? -2.872 -6.537 -0.511 1.00 88.31 108 MET A CA 1
ATOM 872 C C . MET A 1 108 ? -3.152 -6.487 0.995 1.00 88.31 108 MET A C 1
ATOM 874 O O . MET A 1 108 ? -4.261 -6.800 1.439 1.00 88.31 108 MET A O 1
ATOM 878 N N . LEU A 1 109 ? -2.159 -6.079 1.789 1.00 86.12 109 LEU A N 1
ATOM 879 C CA . LEU A 1 109 ? -2.301 -5.949 3.238 1.00 86.12 109 LEU A CA 1
ATOM 880 C C . LEU A 1 109 ? -3.347 -4.879 3.585 1.00 86.12 109 LEU A C 1
ATOM 882 O O . LEU A 1 109 ? -4.196 -5.100 4.452 1.00 86.12 109 LEU A O 1
ATOM 886 N N . PHE A 1 110 ? -3.347 -3.767 2.849 1.00 83.81 110 PHE A N 1
ATOM 887 C CA . PHE A 1 110 ? -4.297 -2.675 3.008 1.00 83.81 110 PHE A CA 1
ATOM 888 C C . PHE A 1 110 ? -5.738 -3.100 2.704 1.00 83.81 110 PHE A C 1
ATOM 890 O O . PHE A 1 110 ? -6.639 -2.827 3.506 1.00 83.81 110 PHE A O 1
ATOM 897 N N . LEU A 1 111 ? -5.968 -3.822 1.600 1.00 86.69 111 LEU A N 1
ATOM 898 C CA . LEU A 1 111 ? -7.294 -4.355 1.277 1.00 86.69 111 LEU A CA 1
ATOM 899 C C . LEU A 1 111 ? -7.783 -5.310 2.364 1.00 86.69 111 LEU A C 1
ATOM 901 O O . LEU A 1 111 ? -8.898 -5.164 2.864 1.00 86.69 111 LEU A O 1
ATOM 905 N N . ARG A 1 112 ? -6.937 -6.263 2.773 1.00 86.38 112 ARG A N 1
ATOM 906 C CA . ARG A 1 112 ? -7.298 -7.249 3.797 1.00 86.38 112 ARG A CA 1
ATOM 907 C C . ARG A 1 112 ? -7.664 -6.581 5.120 1.00 86.38 112 ARG A C 1
ATOM 909 O O . ARG A 1 112 ? -8.629 -6.984 5.767 1.00 86.38 112 ARG A O 1
ATOM 916 N N . PHE A 1 113 ? -6.913 -5.556 5.513 1.00 82.31 113 PHE A N 1
ATOM 917 C CA . PHE A 1 113 ? -7.196 -4.808 6.732 1.00 82.31 113 PHE A CA 1
ATOM 918 C C . PHE A 1 113 ? -8.500 -4.015 6.629 1.00 82.31 113 PHE A C 1
ATOM 920 O O . PHE A 1 113 ? -9.297 -4.034 7.564 1.00 82.31 113 PHE A O 1
ATOM 927 N N . THR A 1 114 ? -8.747 -3.365 5.491 1.00 81.44 114 THR A N 1
ATOM 928 C CA . THR A 1 114 ? -9.989 -2.622 5.240 1.00 81.44 114 THR A CA 1
ATOM 929 C C . THR A 1 114 ? -11.208 -3.530 5.356 1.00 81.44 114 THR A C 1
ATOM 931 O O . THR A 1 114 ? -12.141 -3.204 6.087 1.00 81.44 114 THR A O 1
ATOM 934 N N . VAL A 1 115 ? -11.173 -4.701 4.714 1.00 86.12 115 VAL A N 1
ATOM 935 C CA . VAL A 1 115 ? -12.249 -5.702 4.799 1.00 86.12 115 VAL A CA 1
ATOM 936 C C . VAL A 1 115 ? -12.468 -6.136 6.249 1.00 86.12 115 VAL A C 1
ATOM 938 O O . VAL A 1 115 ? -13.584 -6.048 6.756 1.00 86.12 115 VAL A O 1
ATOM 941 N N . PHE A 1 116 ? -11.398 -6.500 6.962 1.00 82.56 116 PHE A N 1
ATOM 942 C CA . PHE A 1 116 ? -11.495 -6.914 8.363 1.00 82.56 116 PHE A CA 1
ATOM 943 C C . PHE A 1 116 ? -12.067 -5.816 9.274 1.00 82.56 116 PHE A C 1
ATOM 945 O O . PHE A 1 116 ? -12.895 -6.088 10.146 1.00 82.56 116 PHE A O 1
ATOM 952 N N . ALA A 1 117 ? -11.635 -4.567 9.085 1.00 79.38 117 ALA A N 1
ATOM 953 C CA . ALA A 1 117 ? -12.122 -3.436 9.860 1.00 79.38 117 ALA A CA 1
ATOM 954 C C . ALA A 1 117 ? -13.614 -3.185 9.601 1.00 79.38 117 ALA A C 1
ATOM 956 O O . ALA A 1 117 ? -14.375 -3.021 10.556 1.00 79.38 117 ALA A O 1
ATOM 957 N N . VAL A 1 118 ? -14.046 -3.211 8.337 1.00 82.19 118 VAL A N 1
ATOM 958 C CA . VAL A 1 118 ? -15.452 -3.027 7.947 1.00 82.19 118 VAL A CA 1
ATOM 959 C C . VAL A 1 118 ? -16.332 -4.146 8.505 1.00 82.19 118 VAL A C 1
ATOM 961 O O . VAL A 1 118 ? -17.357 -3.853 9.125 1.00 82.19 118 VAL A O 1
ATOM 964 N N . ASP A 1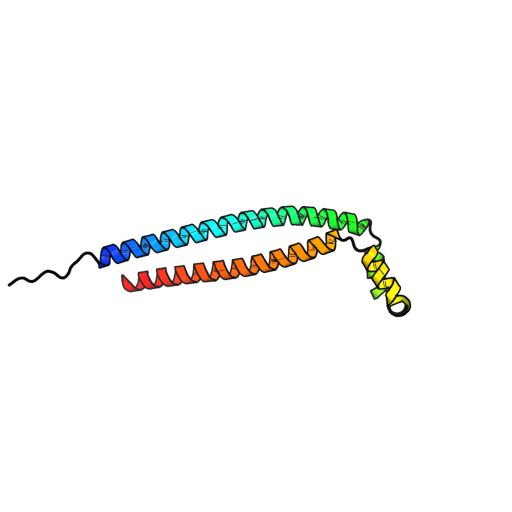 119 ? -15.917 -5.407 8.377 1.00 83.69 119 ASP A N 1
ATOM 965 C CA . ASP A 1 119 ? -16.666 -6.560 8.894 1.00 83.69 119 ASP A CA 1
ATOM 966 C C . ASP A 1 119 ? -16.840 -6.493 10.410 1.00 83.69 119 ASP A C 1
ATOM 968 O O . ASP A 1 119 ? -17.928 -6.740 10.953 1.00 83.69 119 ASP A O 1
ATOM 972 N N . LYS A 1 120 ? -15.773 -6.110 11.116 1.00 80.94 120 LYS A N 1
ATOM 973 C CA . LYS A 1 120 ? -15.795 -6.022 12.572 1.00 80.94 120 LYS A CA 1
ATOM 974 C C . LYS A 1 120 ? -16.643 -4.845 13.056 1.00 80.94 120 LYS A C 1
ATOM 976 O O . LYS A 1 120 ? -17.441 -5.017 13.976 1.00 80.94 120 LYS A O 1
ATOM 981 N N . ILE A 1 121 ? -16.556 -3.687 12.398 1.00 81.81 121 ILE A N 1
ATOM 982 C CA . ILE A 1 121 ? -17.415 -2.528 12.686 1.00 81.81 121 ILE A CA 1
ATOM 983 C C . ILE A 1 121 ? -18.885 -2.869 12.414 1.00 81.81 121 ILE A C 1
ATOM 985 O O . ILE A 1 121 ? -19.730 -2.614 13.270 1.00 81.81 121 ILE A O 1
ATOM 989 N N . SER A 1 122 ? -19.190 -3.502 11.277 1.00 83.06 122 SER A N 1
ATOM 990 C CA . SER A 1 122 ? -20.543 -3.945 10.908 1.00 83.06 122 SER A CA 1
ATOM 991 C C . SER A 1 122 ? -21.134 -4.906 11.944 1.00 83.06 122 SER A C 1
ATOM 993 O O . SER A 1 122 ? -22.284 -4.751 12.363 1.00 83.06 122 SER A O 1
ATOM 995 N N . SER A 1 123 ? -20.335 -5.860 12.427 1.00 81.00 123 SER A N 1
ATOM 996 C CA . SER A 1 123 ? -20.748 -6.826 13.453 1.00 81.00 123 SER A CA 1
ATOM 997 C C . SER A 1 123 ? -21.079 -6.149 14.786 1.00 81.00 123 SER A C 1
ATOM 999 O O . SER A 1 123 ? -22.129 -6.418 15.375 1.00 81.00 123 SER A O 1
ATOM 1001 N N . VAL A 1 124 ? -20.234 -5.213 15.229 1.00 79.00 124 VAL A N 1
ATOM 1002 C CA . VAL A 1 124 ? -20.476 -4.420 16.445 1.00 79.00 124 VAL A CA 1
ATOM 1003 C C . VAL A 1 124 ? -21.726 -3.548 16.285 1.00 79.00 124 VAL A C 1
ATOM 1005 O O . VAL A 1 124 ? -22.562 -3.501 17.188 1.00 79.00 124 VAL A O 1
ATOM 1008 N N . LEU A 1 125 ? -21.922 -2.920 15.121 1.00 82.00 125 LEU A N 1
ATOM 1009 C CA . LEU A 1 125 ? -23.106 -2.101 14.840 1.00 82.00 125 LEU A CA 1
ATOM 1010 C C . LEU A 1 125 ? -24.400 -2.925 14.891 1.00 82.00 125 LEU A C 1
ATOM 1012 O O . LEU A 1 125 ? -25.384 -2.500 15.502 1.00 82.00 125 LEU A O 1
ATOM 1016 N N . LYS A 1 126 ? -24.392 -4.132 14.308 1.00 83.81 126 LYS A N 1
ATOM 1017 C CA . LYS A 1 126 ? -25.519 -5.077 14.378 1.00 83.81 126 LYS A CA 1
ATOM 1018 C C . LYS A 1 126 ? -25.834 -5.473 15.822 1.00 83.81 126 LYS A C 1
ATOM 1020 O O . LYS A 1 126 ? -27.008 -5.523 16.193 1.00 83.81 126 LYS A O 1
ATOM 1025 N N . LEU A 1 127 ? -24.814 -5.719 16.650 1.00 78.44 127 LEU A N 1
ATOM 1026 C CA . LEU A 1 127 ? -24.987 -6.047 18.071 1.00 78.44 127 LEU A CA 1
ATOM 1027 C C . LEU A 1 127 ? -25.599 -4.886 18.864 1.00 78.44 127 LEU A C 1
ATOM 1029 O O . LEU A 1 127 ? -26.533 -5.108 19.638 1.00 78.44 127 LEU A O 1
ATOM 1033 N N . ILE A 1 128 ? -25.129 -3.657 18.633 1.00 78.12 128 ILE A N 1
ATOM 1034 C CA . ILE A 1 128 ? -25.672 -2.451 19.272 1.00 78.12 128 ILE A CA 1
ATOM 1035 C C . ILE A 1 128 ? -27.141 -2.250 18.879 1.00 78.12 128 ILE A C 1
ATOM 1037 O O . ILE A 1 128 ? -27.989 -2.041 19.748 1.00 78.12 128 ILE A O 1
ATOM 1041 N N . ASN A 1 129 ? -27.474 -2.374 17.589 1.00 79.00 129 ASN A N 1
ATOM 1042 C CA . ASN A 1 129 ? -28.847 -2.189 17.116 1.00 79.00 129 ASN A CA 1
ATOM 1043 C C . ASN A 1 129 ? -29.803 -3.256 17.686 1.00 79.00 129 ASN A C 1
ATOM 1045 O O . ASN A 1 129 ? -30.900 -2.940 18.145 1.00 79.00 129 ASN A O 1
ATOM 1049 N N . LYS A 1 130 ? -29.353 -4.516 17.763 1.00 77.06 130 LYS A N 1
ATOM 1050 C CA . LYS A 1 130 ? -30.114 -5.613 18.382 1.00 77.06 130 LYS A CA 1
ATOM 1051 C C . LYS A 1 130 ? -30.368 -5.383 19.876 1.00 77.06 130 LYS A C 1
ATOM 1053 O O . LYS A 1 130 ? -31.431 -5.740 20.376 1.00 77.06 130 LYS A O 1
ATOM 1058 N N . GLN A 1 131 ? -29.414 -4.794 20.602 1.00 70.56 131 GLN A N 1
ATOM 1059 C CA . GLN A 1 131 ? -29.615 -4.427 22.008 1.00 70.56 131 GLN A CA 1
ATOM 1060 C C . GLN A 1 131 ? -30.589 -3.259 22.183 1.00 70.56 131 GLN A C 1
ATOM 1062 O O . GLN A 1 131 ? -31.342 -3.249 23.155 1.00 70.56 131 GLN A O 1
ATOM 1067 N N . ARG A 1 132 ? -30.601 -2.303 21.249 1.00 66.81 132 ARG A N 1
ATOM 1068 C CA . ARG A 1 132 ? -31.528 -1.165 21.266 1.00 66.81 132 ARG A CA 1
ATOM 1069 C C . ARG A 1 132 ? -32.982 -1.612 21.095 1.00 66.81 132 ARG A C 1
ATOM 1071 O O . ARG A 1 132 ? -33.827 -1.176 21.863 1.00 66.81 132 ARG A O 1
ATOM 1078 N N . TYR A 1 133 ? -33.244 -2.534 20.167 1.00 61.12 133 TYR A N 1
ATOM 1079 C CA . TYR A 1 133 ? -34.589 -3.069 19.907 1.00 61.12 133 TYR A CA 1
ATOM 1080 C C . TYR A 1 133 ? -35.150 -3.957 21.029 1.00 61.12 133 TYR A C 1
ATOM 1082 O O . TYR A 1 133 ? -36.356 -4.123 21.119 1.00 61.12 133 TYR A O 1
ATOM 1090 N N . ARG A 1 134 ? -34.296 -4.545 21.879 1.00 57.09 134 ARG A N 1
ATOM 1091 C CA . ARG A 1 134 ? -34.728 -5.412 22.994 1.00 57.09 134 ARG A CA 1
ATOM 1092 C C . ARG A 1 134 ? -35.038 -4.642 24.287 1.00 57.09 134 ARG A C 1
ATOM 1094 O O . ARG A 1 134 ? -35.559 -5.229 25.227 1.00 57.09 134 ARG A O 1
ATOM 1101 N N . ASN A 1 135 ? -34.663 -3.365 24.355 1.00 52.41 135 ASN A N 1
ATOM 1102 C CA . ASN A 1 135 ? -34.886 -2.492 25.511 1.00 52.41 135 ASN A CA 1
ATOM 1103 C C . ASN A 1 135 ? -36.007 -1.455 25.278 1.00 52.41 135 ASN A C 1
ATOM 1105 O O . ASN A 1 135 ? -36.222 -0.630 26.164 1.00 52.41 135 ASN A O 1
ATOM 1109 N N . SER A 1 136 ? -36.652 -1.468 24.106 1.00 50.31 136 SER A N 1
ATOM 1110 C CA . SER A 1 136 ? -37.873 -0.709 23.801 1.00 50.31 136 SER A CA 1
ATOM 1111 C C . SER A 1 136 ? -39.082 -1.628 23.869 1.00 50.31 136 SER A C 1
ATOM 1113 O O . SER A 1 136 ? -40.181 -1.063 24.038 1.00 50.31 136 SER A O 1
#

Mean predicted aligned error: 12.63 Å

Organism: NCBI:txid1802214

Sequence (136 aa):
MDNDYSLYPK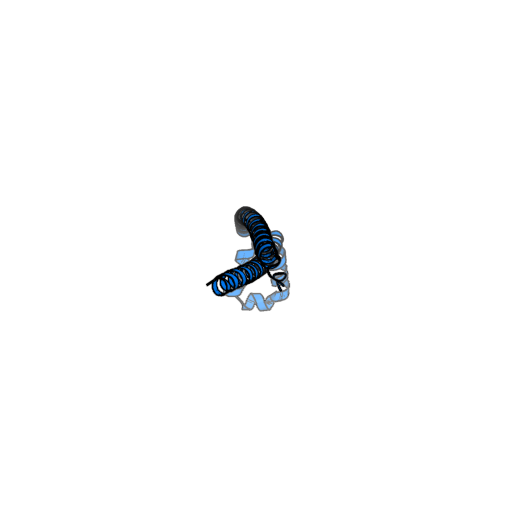DLFSRIGKRLGLEKELALIKKHVRFFIVLLLVFIILSTFAFIGVKSVLEESDFLPFLSLIFSDPGMVVKYWDSFILSISESMPGFVFAGFIFSLAFLMLFLRFTVFAVDKISSVLKLINKQRYRNS

Foldseek 3Di:
DDDPPPPDCVVVVVVVVVVVVLVVLVVVLVVVVVVVVVVVVVVVVVLVVLVVVQVVLLVVFCLVVLVVCCVVPVPVCVVCVVVSVVNNVVRDDVSVVVSVVVVVVVVVVVVVVVVVSVVSVVVSVVVVVVVVVVVD

Secondary structure (DSSP, 8-state):
--------THHHHHHHHHHHHHHHHHHHHHHHHHHHHHHHHHHHHHHHHHHHHHHHHHHHSTHHHHHHHHHH-HHHHHHTHHHHHHHHHHHS-HHHHHHHHHHHHHHHHHHHHHHHHHHHHHHHHHHHHHHHHT--

pLDDT: mean 77.64, std 10.1, range [40.22, 90.62]